Protein AF-A0A354GP84-F1 (afdb_monomer_lite)

Structure (mmCIF, N/CA/C/O backbone):
data_AF-A0A354GP84-F1
#
_entry.id   AF-A0A354GP84-F1
#
loop_
_atom_site.group_PDB
_atom_site.id
_atom_site.type_symbol
_atom_site.label_atom_id
_atom_site.label_alt_id
_atom_site.label_comp_id
_atom_site.label_asym_id
_atom_site.label_entity_id
_atom_site.label_seq_id
_atom_site.pdbx_PDB_ins_code
_atom_site.Cartn_x
_atom_site.Cartn_y
_atom_site.Cartn_z
_atom_site.occupancy
_atom_site.B_iso_or_equiv
_atom_site.auth_seq_id
_atom_site.auth_comp_id
_atom_site.auth_asym_id
_atom_site.auth_atom_id
_atom_site.pdbx_PDB_model_num
ATOM 1 N N . LEU A 1 1 ? 9.253 -0.424 -3.047 1.00 87.88 1 LEU A N 1
ATOM 2 C CA . LEU A 1 1 ? 7.885 -0.406 -3.613 1.00 87.88 1 LEU A CA 1
ATOM 3 C C . LEU A 1 1 ? 7.243 0.906 -3.210 1.00 87.88 1 LEU A C 1
ATOM 5 O O . LEU A 1 1 ? 7.406 1.307 -2.067 1.00 87.88 1 LEU A O 1
ATOM 9 N N . VAL A 1 2 ? 6.561 1.561 -4.135 1.00 90.44 2 VAL A N 1
ATOM 10 C CA . VAL A 1 2 ? 5.708 2.721 -3.896 1.00 90.44 2 VAL A CA 1
ATOM 11 C C . VAL A 1 2 ? 4.268 2.223 -3.836 1.00 90.44 2 VAL A C 1
ATOM 13 O O . VAL A 1 2 ? 3.815 1.544 -4.756 1.00 90.44 2 VAL A O 1
ATOM 16 N N . LEU A 1 3 ? 3.574 2.544 -2.748 1.00 91.38 3 LEU A N 1
ATOM 17 C CA . LEU A 1 3 ? 2.143 2.309 -2.573 1.00 91.38 3 LEU A CA 1
ATOM 18 C C . LEU A 1 3 ? 1.405 3.621 -2.859 1.00 91.38 3 LEU A C 1
ATOM 20 O O . LEU A 1 3 ? 1.740 4.645 -2.263 1.00 91.38 3 LEU A O 1
ATOM 24 N N . ALA A 1 4 ? 0.417 3.594 -3.753 1.00 90.44 4 ALA A N 1
ATOM 25 C CA . ALA A 1 4 ? -0.374 4.767 -4.103 1.00 90.44 4 ALA A CA 1
ATOM 26 C C . ALA A 1 4 ? -1.851 4.524 -3.776 1.00 90.44 4 ALA A C 1
ATOM 28 O O . ALA A 1 4 ? -2.536 3.749 -4.438 1.00 90.44 4 ALA A O 1
ATOM 29 N N . VAL A 1 5 ? -2.342 5.219 -2.751 1.00 92.81 5 VAL A N 1
ATOM 30 C CA . VAL A 1 5 ? -3.748 5.183 -2.335 1.00 92.81 5 VAL A CA 1
ATOM 31 C C . VAL A 1 5 ? -4.353 6.564 -2.567 1.00 92.81 5 VAL A C 1
ATOM 33 O O . VAL A 1 5 ? -4.077 7.500 -1.822 1.00 92.81 5 VAL A O 1
ATOM 36 N N . GLY A 1 6 ? -5.145 6.696 -3.629 1.00 87.75 6 GLY A N 1
ATOM 37 C CA . GLY A 1 6 ? -5.740 7.958 -4.076 1.00 87.75 6 GLY A CA 1
ATOM 38 C C . GLY A 1 6 ? -7.188 8.186 -3.638 1.00 87.75 6 GLY A C 1
ATOM 39 O O . GLY A 1 6 ? -7.705 9.282 -3.826 1.00 87.75 6 GLY A O 1
ATOM 40 N N . ASN A 1 7 ? -7.863 7.178 -3.078 1.00 93.38 7 ASN A N 1
ATOM 41 C CA . ASN A 1 7 ? -9.228 7.305 -2.559 1.00 93.38 7 ASN A CA 1
ATOM 42 C C . ASN A 1 7 ? -9.527 6.287 -1.446 1.00 93.38 7 ASN A C 1
ATOM 44 O O . ASN A 1 7 ? -8.754 5.359 -1.207 1.00 93.38 7 ASN A O 1
ATOM 48 N N . ASP A 1 8 ? -10.675 6.453 -0.789 1.00 95.31 8 ASP A N 1
ATOM 49 C CA . ASP A 1 8 ? -11.081 5.643 0.368 1.00 95.31 8 ASP A CA 1
ATOM 50 C C . ASP A 1 8 ? -11.420 4.192 -0.005 1.00 95.31 8 ASP A C 1
ATOM 52 O O . ASP A 1 8 ? -11.211 3.274 0.786 1.00 95.31 8 ASP A O 1
ATOM 56 N N . GLY A 1 9 ? -11.859 3.949 -1.245 1.00 96.06 9 GLY A N 1
ATOM 57 C CA . GLY A 1 9 ? -12.059 2.595 -1.762 1.00 96.06 9 GLY A CA 1
ATOM 58 C C . GLY A 1 9 ? -10.740 1.829 -1.894 1.00 96.06 9 GLY A C 1
ATOM 59 O O . GLY A 1 9 ? -10.648 0.678 -1.470 1.00 96.06 9 GLY A O 1
ATOM 60 N N . GLN A 1 10 ? -9.703 2.474 -2.432 1.00 96.62 10 GLN A N 1
ATOM 61 C CA . GLN A 1 10 ? -8.346 1.920 -2.494 1.00 96.62 10 GLN A CA 1
ATOM 62 C C . GLN A 1 10 ? -7.757 1.734 -1.094 1.00 96.62 10 GLN A C 1
ATOM 64 O O . GLN A 1 10 ? -7.108 0.721 -0.847 1.00 96.62 10 GLN A O 1
ATOM 69 N N . TRP A 1 11 ? -8.023 2.668 -0.173 1.00 97.25 11 TRP A N 1
ATOM 70 C CA . TRP A 1 11 ? -7.599 2.552 1.222 1.00 97.25 11 TRP A CA 1
ATOM 71 C C . TRP A 1 11 ? -8.195 1.310 1.881 1.00 97.25 11 TRP A C 1
ATOM 73 O O . TRP A 1 11 ? -7.455 0.466 2.371 1.00 97.25 11 TRP A O 1
ATOM 83 N N . ARG A 1 12 ? -9.516 1.131 1.793 1.00 97.62 12 ARG A N 1
ATOM 84 C CA . ARG A 1 12 ? -10.208 -0.035 2.352 1.00 97.62 12 ARG A CA 1
ATOM 85 C C . ARG A 1 12 ? -9.678 -1.354 1.788 1.00 97.62 12 ARG A C 1
ATOM 87 O O . ARG A 1 12 ? -9.456 -2.296 2.545 1.00 97.62 12 ARG A O 1
ATOM 94 N N . ARG A 1 13 ? -9.433 -1.426 0.474 1.00 97.62 13 ARG A N 1
ATOM 95 C CA . ARG A 1 13 ? -8.832 -2.620 -0.149 1.00 97.62 13 ARG A CA 1
ATOM 96 C C . ARG A 1 13 ? -7.418 -2.880 0.360 1.00 97.62 13 ARG A C 1
ATOM 98 O O . ARG A 1 13 ? -7.090 -4.023 0.668 1.00 97.62 13 ARG A O 1
ATOM 105 N N . PHE A 1 14 ? -6.611 -1.830 0.508 1.00 97.38 14 PHE A N 1
ATOM 106 C CA . PHE A 1 14 ? -5.284 -1.940 1.103 1.00 97.38 14 PHE A CA 1
ATOM 107 C C . PHE A 1 14 ? -5.345 -2.438 2.552 1.00 97.38 14 PHE A C 1
ATOM 109 O O . PHE A 1 14 ? -4.616 -3.363 2.881 1.00 97.38 14 PHE A O 1
ATOM 116 N N . CYS A 1 15 ? -6.232 -1.900 3.392 1.00 97.50 15 CYS A N 1
ATOM 117 C CA . CYS A 1 15 ? -6.418 -2.333 4.780 1.00 97.50 15 CYS A CA 1
ATOM 118 C C . CYS A 1 15 ? -6.694 -3.839 4.885 1.00 97.50 15 CYS A C 1
ATOM 120 O O . CYS A 1 15 ? -6.046 -4.540 5.659 1.00 97.50 15 CYS A O 1
ATOM 122 N N . VAL A 1 16 ? -7.596 -4.361 4.047 1.00 97.50 16 VAL A N 1
ATOM 123 C CA . VAL A 1 16 ? -7.877 -5.804 3.981 1.00 97.50 16 VAL A CA 1
ATOM 124 C C . VAL A 1 16 ? -6.643 -6.588 3.521 1.00 97.50 16 VAL A C 1
ATOM 126 O O . VAL A 1 16 ? -6.273 -7.574 4.154 1.00 97.50 16 VAL A O 1
ATOM 129 N N . ALA A 1 17 ? -5.968 -6.136 2.461 1.00 96.44 17 ALA A N 1
ATOM 130 C CA . ALA A 1 17 ? -4.762 -6.781 1.930 1.00 96.44 17 ALA A CA 1
ATOM 131 C C . ALA A 1 17 ? -3.579 -6.765 2.921 1.00 96.44 17 ALA A C 1
ATOM 133 O O . ALA A 1 17 ? -2.753 -7.677 2.938 1.00 96.44 17 ALA A O 1
ATOM 134 N N . ALA A 1 18 ? -3.522 -5.737 3.765 1.00 96.19 18 ALA A N 1
ATOM 135 C CA . ALA A 1 18 ? -2.566 -5.555 4.846 1.00 96.19 18 ALA A CA 1
ATOM 136 C C . ALA A 1 18 ? -2.913 -6.375 6.102 1.00 96.19 18 ALA A C 1
ATOM 138 O O . ALA A 1 18 ? -2.143 -6.342 7.056 1.00 96.19 18 ALA A O 1
ATOM 139 N N . ALA A 1 19 ? -4.033 -7.112 6.104 1.00 96.56 19 ALA A N 1
ATOM 140 C CA . ALA A 1 19 ? -4.584 -7.817 7.264 1.00 96.56 19 ALA A CA 1
ATOM 141 C C . ALA A 1 19 ? -4.918 -6.899 8.459 1.00 96.56 19 ALA A C 1
ATOM 143 O O . ALA A 1 19 ? -4.935 -7.350 9.601 1.00 96.56 19 ALA A O 1
ATOM 144 N N . HIS A 1 20 ? -5.232 -5.635 8.170 1.00 97.06 20 HIS A N 1
ATOM 145 C CA . HIS A 1 20 ? -5.672 -4.619 9.125 1.00 97.06 20 HIS A CA 1
ATOM 146 C C . HIS A 1 20 ? -6.969 -3.941 8.647 1.00 97.06 20 HIS A C 1
ATOM 148 O O . HIS A 1 20 ? -6.977 -2.736 8.369 1.00 97.06 20 HIS A O 1
ATOM 154 N N . PRO A 1 21 ? -8.074 -4.695 8.463 1.00 97.25 21 PRO A N 1
ATOM 155 C CA . PRO A 1 21 ? -9.336 -4.135 7.980 1.00 97.25 21 PRO A CA 1
ATOM 156 C C . PRO A 1 21 ? -9.887 -3.027 8.891 1.00 97.25 21 PRO A C 1
ATOM 158 O O . PRO A 1 21 ? -10.549 -2.117 8.398 1.00 97.25 21 PRO A O 1
ATOM 161 N N . GLU A 1 22 ? -9.567 -3.055 10.186 1.00 97.31 22 GLU A N 1
ATOM 162 C CA . GLU A 1 22 ? -10.002 -2.072 11.179 1.00 97.31 22 GLU A CA 1
ATOM 163 C C . GLU A 1 22 ? -9.530 -0.644 10.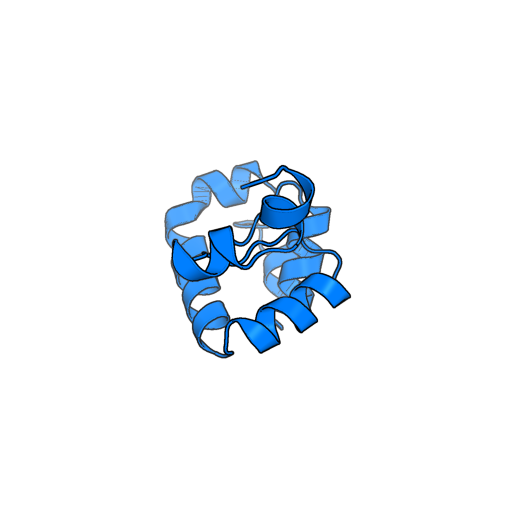871 1.00 97.31 22 GLU A C 1
ATOM 165 O O . GLU A 1 22 ? -10.197 0.320 11.237 1.00 97.31 22 GLU A O 1
ATOM 170 N N . TRP A 1 23 ? -8.425 -0.476 10.138 1.00 97.19 23 TRP A N 1
ATOM 171 C CA . TRP A 1 23 ? -7.937 0.849 9.741 1.00 97.19 23 TRP A CA 1
ATOM 172 C C . TRP A 1 23 ? -8.854 1.563 8.743 1.00 97.19 23 TRP A C 1
ATOM 174 O O . TRP A 1 23 ? -8.756 2.778 8.583 1.00 97.19 23 TRP A O 1
ATOM 184 N N . ALA A 1 24 ? -9.717 0.828 8.038 1.00 96.31 24 ALA A N 1
ATOM 185 C CA . ALA A 1 24 ? -10.656 1.423 7.093 1.00 96.31 24 ALA A CA 1
ATOM 186 C C . ALA A 1 24 ? -11.821 2.137 7.794 1.00 96.31 24 ALA A C 1
ATOM 188 O O . ALA A 1 24 ? -12.428 3.019 7.188 1.00 96.31 24 ALA A O 1
ATOM 189 N N . ASP A 1 25 ? -12.119 1.754 9.038 1.00 95.44 25 ASP A N 1
ATOM 190 C CA . ASP A 1 25 ? -13.219 2.299 9.838 1.00 95.44 25 ASP A CA 1
ATOM 191 C C . ASP A 1 25 ? -12.713 3.117 11.048 1.00 95.44 25 ASP A C 1
ATOM 193 O O . ASP A 1 25 ? -13.502 3.772 11.726 1.00 95.44 25 ASP A O 1
ATOM 197 N N . ASP A 1 26 ? -11.400 3.133 11.310 1.00 96.94 26 ASP A N 1
ATOM 198 C CA . ASP A 1 26 ? -10.772 4.018 12.298 1.00 96.94 26 ASP A CA 1
ATOM 199 C C . ASP A 1 26 ? -10.970 5.487 11.892 1.00 96.94 26 ASP A C 1
ATOM 201 O O . ASP A 1 26 ? -10.529 5.907 10.821 1.00 96.94 26 ASP A O 1
ATOM 205 N N . GLU A 1 27 ? -11.582 6.296 12.760 1.00 96.19 27 GLU A N 1
ATOM 206 C CA . GLU A 1 27 ? -1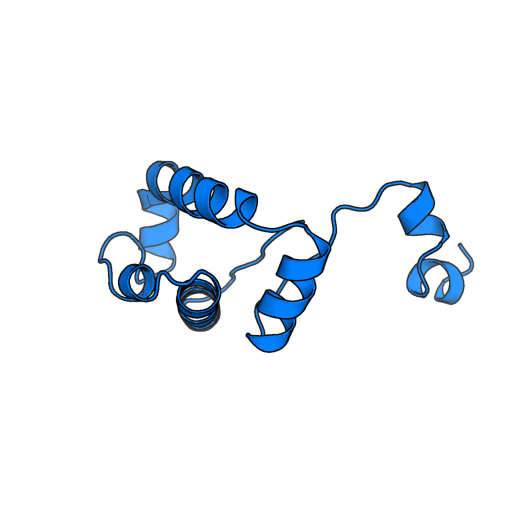1.867 7.719 12.513 1.00 96.19 27 GLU A CA 1
ATOM 207 C C . GLU A 1 27 ? -10.623 8.532 12.119 1.00 96.19 27 GLU A C 1
ATOM 209 O O . GLU A 1 27 ? -10.718 9.553 11.432 1.00 96.19 27 GLU A O 1
ATOM 214 N N . ARG A 1 28 ? -9.429 8.079 12.514 1.00 96.19 28 ARG A N 1
ATOM 215 C CA . ARG A 1 28 ? -8.163 8.723 12.150 1.00 96.19 28 ARG A CA 1
ATOM 216 C C . ARG A 1 28 ? -7.794 8.501 10.685 1.00 96.19 28 ARG A C 1
ATOM 218 O O . ARG A 1 28 ? -7.039 9.310 10.139 1.00 96.19 28 ARG A O 1
ATOM 225 N N . PHE A 1 29 ? -8.292 7.436 10.053 1.00 97.25 29 PHE A N 1
ATOM 226 C CA . PHE A 1 29 ? -7.856 6.970 8.731 1.00 97.25 29 PHE A CA 1
ATOM 227 C C . PHE A 1 29 ? -8.998 6.677 7.739 1.00 97.25 29 PHE A C 1
ATOM 229 O O . PHE A 1 29 ? -8.723 6.402 6.566 1.00 97.25 29 PHE A O 1
ATOM 236 N N . ALA A 1 30 ? -10.256 6.754 8.175 1.00 94.25 30 ALA A N 1
ATOM 237 C CA . ALA A 1 30 ? -11.427 6.370 7.389 1.00 94.25 30 ALA A CA 1
ATOM 238 C C . ALA A 1 30 ? -11.552 7.143 6.065 1.00 94.25 30 ALA A C 1
ATOM 240 O O . ALA A 1 30 ? -11.856 6.550 5.029 1.00 94.25 30 ALA A O 1
ATOM 241 N N . ASP A 1 31 ? -11.244 8.445 6.072 1.00 96.38 31 ASP A N 1
ATOM 242 C CA . ASP A 1 31 ? -11.285 9.306 4.889 1.00 96.38 31 ASP A CA 1
ATOM 243 C C . ASP A 1 31 ? -9.923 9.934 4.548 1.00 96.38 31 ASP A C 1
ATOM 245 O O . ASP A 1 31 ? -8.980 9.964 5.348 1.00 96.38 31 ASP A O 1
ATOM 249 N N . ASN A 1 32 ? -9.792 10.418 3.311 1.00 95.38 32 ASN A N 1
ATOM 250 C CA . ASN A 1 32 ? -8.536 10.992 2.836 1.00 95.38 32 ASN A CA 1
ATOM 251 C C . ASN A 1 32 ? -8.061 12.209 3.658 1.00 95.38 32 ASN A C 1
ATOM 253 O O . ASN A 1 32 ? -6.888 12.229 4.041 1.00 95.38 32 ASN A O 1
ATOM 257 N N . PRO A 1 33 ? -8.911 13.207 3.978 1.00 96.38 33 PRO A N 1
ATOM 258 C CA . PRO A 1 33 ? -8.519 14.293 4.874 1.00 96.38 33 PRO A CA 1
ATOM 259 C C . PRO A 1 33 ? -8.003 13.818 6.240 1.0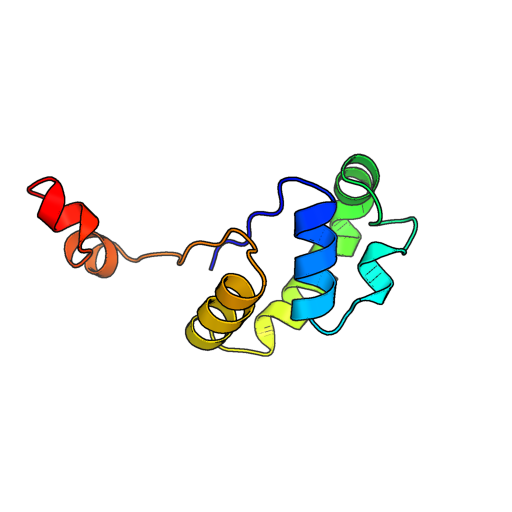0 96.38 33 PRO A C 1
ATOM 261 O O . PRO A 1 33 ? -7.012 14.358 6.734 1.00 96.38 33 PRO A O 1
ATOM 264 N N . ALA A 1 34 ? -8.634 12.813 6.848 1.00 96.31 34 ALA A N 1
ATOM 265 C CA . ALA A 1 34 ? -8.222 12.230 8.117 1.00 96.31 34 ALA A CA 1
ATOM 266 C C . ALA A 1 34 ? -6.855 11.556 7.991 1.00 96.31 34 ALA A C 1
ATOM 268 O O . ALA A 1 34 ? -5.972 11.842 8.800 1.00 96.31 34 ALA A O 1
ATOM 269 N N . ARG A 1 35 ? -6.618 10.774 6.928 1.00 96.75 35 ARG A N 1
ATOM 270 C CA . ARG A 1 35 ? -5.297 10.175 6.657 1.00 96.75 35 ARG A CA 1
ATOM 271 C C . ARG A 1 35 ? -4.201 11.216 6.468 1.00 96.75 35 ARG A C 1
ATOM 273 O O . ARG A 1 35 ? -3.082 11.001 6.923 1.00 96.75 35 ARG A O 1
ATOM 280 N N . VAL A 1 36 ? -4.501 12.342 5.821 1.00 96.00 36 VAL A N 1
ATOM 281 C CA . VAL A 1 36 ? -3.537 13.443 5.663 1.00 96.00 36 VAL A CA 1
ATOM 282 C C . VAL A 1 36 ? -3.242 14.108 7.009 1.00 96.00 36 VAL A C 1
ATOM 284 O O . VAL A 1 36 ? -2.072 14.301 7.335 1.00 96.00 36 VAL A O 1
ATOM 287 N N . ARG A 1 37 ? -4.270 14.410 7.815 1.00 97.75 37 ARG A N 1
ATOM 288 C CA . ARG A 1 37 ? -4.092 14.990 9.162 1.00 97.75 37 ARG A CA 1
ATOM 289 C C . ARG A 1 37 ? -3.312 14.066 10.095 1.00 97.75 37 ARG A C 1
ATOM 291 O O . ARG A 1 37 ? -2.466 14.531 10.845 1.00 97.75 37 ARG A O 1
ATOM 298 N N . ASN A 1 38 ? -3.576 12.765 10.025 1.00 96.94 38 ASN A N 1
ATOM 299 C CA . ASN A 1 38 ? -2.958 11.744 10.869 1.00 96.94 38 ASN A CA 1
ATOM 300 C C . ASN A 1 38 ? -1.781 11.039 10.175 1.00 96.94 38 ASN A C 1
ATOM 302 O O . ASN A 1 38 ? -1.421 9.921 10.538 1.00 96.94 38 ASN A O 1
ATOM 306 N N . ARG A 1 39 ? -1.160 11.662 9.165 1.00 95.50 39 ARG A N 1
ATOM 307 C CA . ARG A 1 39 ? -0.122 11.012 8.351 1.00 95.50 39 ARG A CA 1
ATOM 308 C C . ARG A 1 39 ? 1.074 10.549 9.181 1.00 95.50 39 ARG A C 1
ATOM 310 O O . ARG A 1 39 ? 1.622 9.483 8.914 1.00 95.50 39 ARG A O 1
ATOM 317 N N . GLU A 1 40 ? 1.466 11.333 10.180 1.00 96.94 40 GLU A N 1
ATOM 318 C CA . GLU A 1 40 ? 2.601 11.020 11.057 1.00 96.94 40 GLU A CA 1
ATOM 319 C C . GLU A 1 40 ? 2.370 9.768 11.909 1.00 96.94 40 GLU A C 1
ATOM 321 O O . GLU A 1 40 ? 3.324 9.052 12.195 1.00 96.94 40 GLU A O 1
ATOM 326 N N . SER A 1 41 ? 1.119 9.460 12.266 1.00 96.56 41 SER A N 1
ATOM 327 C CA . SER A 1 41 ? 0.774 8.218 12.965 1.00 96.56 41 SER A CA 1
ATOM 328 C C . SER A 1 41 ? 0.475 7.070 12.000 1.00 96.56 41 SER A C 1
ATOM 330 O O . SER A 1 41 ? 0.785 5.920 12.304 1.00 96.56 41 SER A O 1
ATOM 332 N N . LEU A 1 42 ? -0.066 7.370 10.817 1.00 96.31 42 LEU A N 1
ATOM 333 C CA . LEU A 1 42 ? -0.410 6.376 9.802 1.00 96.31 42 LEU A CA 1
ATOM 334 C C . LEU A 1 42 ? 0.818 5.732 9.151 1.00 96.31 42 LEU A C 1
ATOM 336 O O . LEU A 1 42 ? 0.874 4.512 8.996 1.00 96.31 42 LEU A O 1
ATOM 340 N N . VAL A 1 43 ? 1.796 6.545 8.743 1.00 95.75 43 VAL A N 1
ATOM 341 C CA . VAL A 1 43 ? 2.958 6.068 7.978 1.00 95.75 43 VAL A CA 1
ATOM 342 C C . VAL A 1 43 ? 3.748 4.994 8.742 1.00 95.75 43 VAL A C 1
ATOM 344 O O . VAL A 1 43 ? 3.985 3.944 8.147 1.00 95.75 43 VAL A O 1
ATOM 347 N N . PRO A 1 44 ? 4.086 5.151 10.038 1.00 97.19 44 PRO A N 1
ATOM 348 C CA . PRO A 1 44 ? 4.784 4.108 10.797 1.00 97.19 44 PRO A CA 1
ATOM 349 C C . PRO A 1 44 ? 4.027 2.772 10.889 1.00 97.19 44 PRO A C 1
ATOM 351 O O . PRO A 1 44 ? 4.650 1.707 10.844 1.00 97.19 44 PRO A O 1
ATOM 354 N N . LEU A 1 45 ? 2.692 2.810 10.990 1.00 96.75 45 LEU A N 1
ATOM 355 C CA . LEU A 1 45 ? 1.854 1.604 11.017 1.00 96.75 45 LEU A CA 1
ATOM 356 C C . LEU A 1 45 ? 1.935 0.863 9.681 1.00 96.75 45 LEU A C 1
ATOM 358 O O . LEU A 1 45 ? 2.243 -0.330 9.639 1.00 96.75 45 LEU A O 1
ATOM 362 N N . VAL A 1 46 ? 1.732 1.596 8.583 1.00 96.00 46 VAL A N 1
ATOM 363 C CA . VAL A 1 46 ? 1.833 1.052 7.226 1.00 96.00 46 VAL A CA 1
ATOM 364 C C . VAL A 1 46 ? 3.241 0.523 6.961 1.00 96.00 46 VAL A C 1
ATOM 366 O O . VAL A 1 46 ? 3.384 -0.583 6.453 1.00 96.00 46 VAL A O 1
ATOM 369 N N . GLU A 1 47 ? 4.291 1.254 7.339 1.00 95.62 47 GLU A N 1
ATOM 370 C CA . GLU A 1 47 ? 5.677 0.808 7.171 1.00 95.62 47 GLU A CA 1
ATOM 371 C C . GLU A 1 47 ? 5.975 -0.488 7.922 1.00 95.62 47 GLU A C 1
ATOM 373 O O . GLU A 1 47 ? 6.637 -1.372 7.373 1.00 95.62 47 GLU A O 1
ATOM 378 N N . THR A 1 48 ? 5.478 -0.620 9.153 1.00 96.56 48 THR A N 1
ATOM 379 C CA . THR A 1 48 ? 5.643 -1.840 9.953 1.00 96.56 48 THR A CA 1
ATOM 380 C C . THR A 1 48 ? 5.063 -3.041 9.219 1.00 96.56 48 THR A C 1
ATOM 382 O O . THR A 1 48 ? 5.752 -4.048 9.051 1.00 96.56 48 THR A O 1
ATOM 385 N N . VAL A 1 49 ? 3.843 -2.911 8.693 1.00 96.38 49 VAL A N 1
ATOM 386 C CA . VAL A 1 49 ? 3.205 -3.975 7.912 1.00 96.38 49 VAL A CA 1
ATOM 387 C C . VAL A 1 49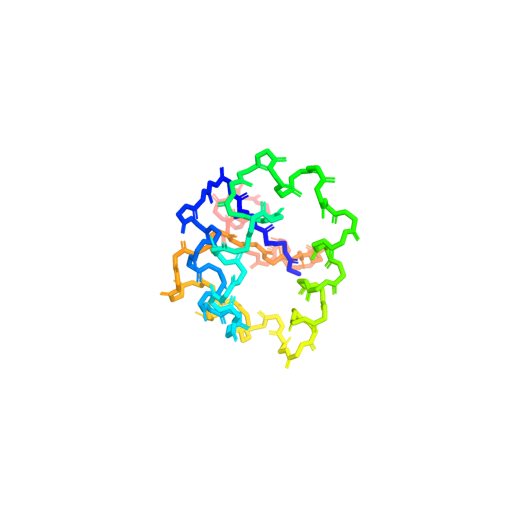 ? 3.961 -4.232 6.615 1.00 96.38 49 VAL A C 1
ATOM 389 O O . VAL A 1 49 ? 4.296 -5.377 6.319 1.00 96.38 49 VAL A O 1
ATOM 392 N N . MET A 1 50 ? 4.315 -3.189 5.867 1.00 94.62 50 MET A N 1
ATOM 393 C CA . MET A 1 50 ? 5.013 -3.317 4.585 1.00 94.62 50 MET A CA 1
ATOM 394 C C . MET A 1 50 ? 6.389 -3.991 4.712 1.00 94.62 50 MET A C 1
ATOM 396 O O . MET A 1 50 ? 6.872 -4.574 3.743 1.00 94.62 50 MET A O 1
ATOM 400 N N . ARG A 1 51 ? 7.011 -3.993 5.899 1.00 95.56 51 ARG A N 1
ATOM 401 C CA . ARG A 1 51 ? 8.264 -4.722 6.174 1.00 95.56 51 ARG A CA 1
ATOM 402 C C . ARG A 1 51 ? 8.080 -6.227 6.406 1.00 95.56 51 ARG A C 1
ATOM 404 O O . ARG A 1 51 ? 9.069 -6.952 6.383 1.00 95.56 51 ARG A O 1
ATOM 411 N N . THR A 1 52 ? 6.851 -6.712 6.597 1.00 95.69 52 THR A N 1
ATOM 412 C CA . THR A 1 52 ? 6.573 -8.133 6.899 1.00 95.69 52 THR A CA 1
ATOM 413 C C . THR A 1 52 ? 6.678 -9.070 5.693 1.00 95.69 52 THR A C 1
ATOM 415 O O . THR A 1 52 ? 6.725 -10.285 5.874 1.00 95.69 52 THR A O 1
ATOM 418 N N . LYS A 1 53 ? 6.712 -8.537 4.464 1.00 93.88 53 LYS A N 1
ATOM 419 C CA . LYS A 1 53 ? 6.812 -9.320 3.222 1.00 93.88 53 LYS A CA 1
ATOM 420 C C . LYS A 1 53 ? 7.816 -8.693 2.268 1.00 93.88 53 LYS A C 1
ATOM 422 O O . LYS A 1 53 ? 8.068 -7.486 2.311 1.00 93.88 53 LYS A O 1
ATOM 427 N N . ARG A 1 54 ? 8.375 -9.497 1.363 1.00 94.38 54 ARG A N 1
ATOM 428 C CA . ARG A 1 54 ? 9.258 -8.980 0.309 1.00 94.38 54 ARG A CA 1
ATOM 429 C C . ARG A 1 54 ? 8.452 -8.198 -0.726 1.00 94.38 54 ARG A C 1
ATOM 431 O O . ARG A 1 54 ? 7.260 -8.421 -0.917 1.00 94.38 54 ARG A O 1
ATOM 438 N N . THR A 1 55 ? 9.133 -7.335 -1.480 1.00 91.56 55 THR A N 1
ATOM 439 C CA . THR A 1 55 ? 8.520 -6.553 -2.569 1.00 91.56 55 THR A CA 1
ATOM 440 C C . THR A 1 55 ? 7.741 -7.417 -3.566 1.00 91.56 55 THR A C 1
A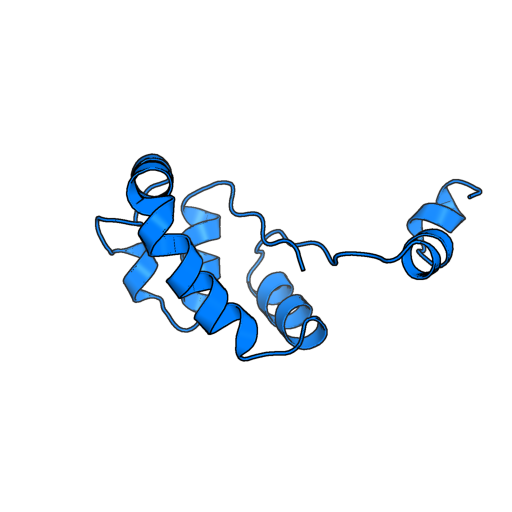TOM 442 O O . THR A 1 55 ? 6.676 -7.001 -4.005 1.00 91.56 55 THR A O 1
ATOM 445 N N . ALA A 1 56 ? 8.249 -8.601 -3.931 1.00 91.81 56 ALA A N 1
ATOM 446 C CA . ALA A 1 56 ? 7.572 -9.501 -4.870 1.00 91.81 56 ALA A CA 1
ATOM 447 C C . ALA A 1 56 ? 6.216 -9.987 -4.331 1.00 91.81 56 ALA A C 1
ATOM 449 O O . ALA A 1 56 ? 5.218 -9.913 -5.038 1.00 91.81 56 ALA A O 1
ATOM 450 N N . GLU A 1 57 ? 6.170 -10.371 -3.056 1.00 95.06 57 GLU A N 1
ATOM 451 C CA . GLU A 1 57 ? 4.945 -10.812 -2.381 1.00 95.06 57 GLU A CA 1
ATOM 452 C C . GLU A 1 57 ? 3.938 -9.661 -2.272 1.00 95.06 57 GLU A C 1
ATOM 454 O O . GLU A 1 57 ? 2.758 -9.833 -2.561 1.00 95.06 57 GLU A O 1
ATOM 459 N N . TRP A 1 58 ? 4.402 -8.452 -1.936 1.00 95.50 58 TRP A N 1
ATOM 460 C CA . TRP A 1 58 ? 3.528 -7.277 -1.924 1.00 95.50 58 TRP A CA 1
ATOM 461 C C . TRP A 1 58 ? 2.965 -6.933 -3.299 1.00 95.50 58 TRP A C 1
ATOM 463 O O . TRP A 1 58 ? 1.818 -6.511 -3.376 1.00 95.50 58 TRP A O 1
ATOM 473 N N . LYS A 1 59 ? 3.724 -7.119 -4.384 1.00 93.88 59 LYS A N 1
ATOM 474 C CA . LYS A 1 59 ? 3.195 -6.905 -5.739 1.00 93.88 59 LYS A CA 1
ATOM 475 C C . LYS A 1 59 ? 2.022 -7.840 -6.030 1.00 93.88 59 LYS A C 1
ATOM 477 O O . LYS A 1 59 ? 1.012 -7.383 -6.547 1.00 93.88 59 LYS A O 1
ATOM 482 N N . GLU A 1 60 ? 2.140 -9.117 -5.679 1.00 95.38 60 GLU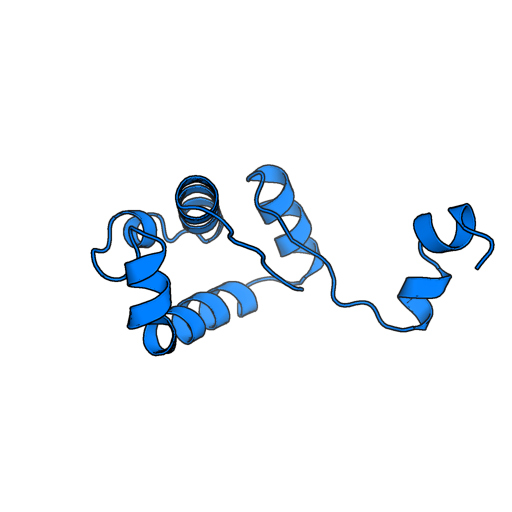 A N 1
ATOM 483 C CA . GLU A 1 60 ? 1.066 -10.100 -5.875 1.00 95.38 60 GLU A CA 1
ATOM 484 C C . GLU A 1 60 ? -0.165 -9.761 -5.026 1.00 95.38 60 GLU A C 1
ATOM 486 O O . GLU A 1 60 ? -1.277 -9.690 -5.549 1.00 95.38 60 GLU A O 1
ATOM 491 N N . VAL A 1 61 ? 0.042 -9.461 -3.740 1.00 95.88 61 VAL A N 1
ATOM 492 C CA . VAL A 1 61 ? -1.031 -9.094 -2.801 1.00 95.88 61 VAL A CA 1
ATOM 493 C C . VAL A 1 61 ? -1.764 -7.825 -3.251 1.00 95.88 61 VAL A C 1
ATOM 495 O O . VAL A 1 61 ? -2.993 -7.803 -3.301 1.00 95.88 61 VAL A O 1
ATOM 498 N N . LEU A 1 62 ? -1.029 -6.769 -3.608 1.00 95.50 62 LEU A N 1
ATOM 499 C CA . LEU A 1 62 ? -1.615 -5.484 -3.998 1.00 95.50 62 LEU A CA 1
ATOM 500 C C . LEU A 1 62 ? -2.252 -5.533 -5.390 1.00 95.50 62 LEU A C 1
ATOM 502 O O . LEU A 1 62 ? -3.277 -4.887 -5.601 1.00 95.50 62 LEU A O 1
ATOM 506 N N . ALA A 1 63 ? -1.694 -6.313 -6.324 1.00 94.44 63 ALA A N 1
ATOM 507 C CA . ALA A 1 63 ? -2.325 -6.564 -7.620 1.00 94.44 63 ALA A CA 1
ATOM 508 C C . ALA A 1 63 ? -3.651 -7.316 -7.452 1.00 94.44 63 ALA A C 1
ATOM 510 O O . ALA A 1 63 ? -4.657 -6.910 -8.028 1.00 94.44 63 ALA A O 1
ATOM 511 N N . GLY A 1 64 ? -3.676 -8.362 -6.616 1.00 94.81 64 GLY A N 1
ATOM 512 C CA . GLY A 1 64 ? -4.896 -9.115 -6.314 1.00 94.81 64 GLY A CA 1
ATOM 513 C C . GLY A 1 64 ? -5.978 -8.279 -5.622 1.00 94.81 64 GLY A C 1
ATOM 514 O O . GLY A 1 64 ? -7.164 -8.545 -5.796 1.00 94.81 64 GLY A O 1
ATOM 515 N N . ALA A 1 65 ? -5.582 -7.244 -4.878 1.00 94.81 65 ALA A N 1
ATOM 516 C CA . ALA A 1 65 ? -6.490 -6.323 -4.196 1.00 94.81 65 ALA A CA 1
ATOM 517 C C . ALA A 1 65 ? -6.876 -5.079 -5.024 1.00 94.81 65 ALA A C 1
ATOM 519 O O . ALA A 1 65 ? -7.555 -4.196 -4.498 1.00 94.81 65 ALA A O 1
ATOM 520 N N . ASP A 1 66 ? -6.443 -4.968 -6.286 1.00 93.75 66 ASP A N 1
ATOM 521 C CA . ASP A 1 66 ? -6.648 -3.775 -7.124 1.00 93.75 66 ASP A CA 1
ATOM 522 C C . ASP A 1 66 ? -6.226 -2.472 -6.406 1.00 93.75 66 ASP A C 1
ATOM 524 O O . ASP A 1 66 ? -6.967 -1.482 -6.315 1.00 93.75 66 ASP A O 1
ATOM 528 N N . VAL A 1 67 ? -5.032 -2.501 -5.804 1.00 94.81 67 VAL A N 1
ATOM 529 C CA . VAL A 1 67 ? -4.409 -1.350 -5.142 1.00 94.81 67 VAL A CA 1
ATOM 530 C C . VAL A 1 67 ? -3.231 -0.866 -5.995 1.00 94.81 67 VAL A C 1
ATOM 532 O O . VAL A 1 67 ? -2.281 -1.630 -6.212 1.00 94.81 67 VAL A O 1
ATOM 535 N N . PRO A 1 68 ? -3.247 0.394 -6.476 1.00 94.06 68 PRO A N 1
ATOM 536 C CA . PRO A 1 68 ? -2.164 0.929 -7.292 1.00 94.06 68 PRO A CA 1
ATOM 537 C C . PRO A 1 68 ? -0.815 0.902 -6.570 1.00 94.06 68 PRO A C 1
ATOM 539 O O . PRO A 1 68 ? -0.661 1.378 -5.442 1.00 94.06 68 PRO A O 1
ATOM 542 N N . HIS A 1 69 ? 0.192 0.351 -7.240 1.00 94.00 69 HIS A N 1
ATOM 543 C CA . HIS A 1 69 ? 1.530 0.208 -6.689 1.00 94.00 69 HIS A CA 1
ATOM 544 C C . HIS A 1 69 ? 2.577 0.159 -7.802 1.00 94.00 69 HIS A C 1
ATOM 546 O O . HIS A 1 69 ? 2.285 -0.222 -8.935 1.00 94.00 69 HIS A O 1
ATOM 552 N N . ALA A 1 70 ? 3.813 0.527 -7.476 1.00 88.81 70 ALA A N 1
ATOM 553 C CA . ALA A 1 70 ? 4.927 0.475 -8.414 1.00 88.81 70 ALA A CA 1
ATOM 554 C C . ALA A 1 70 ? 6.214 -0.003 -7.728 1.00 88.81 70 ALA A C 1
ATOM 556 O O . ALA A 1 70 ? 6.520 0.411 -6.608 1.00 88.81 70 ALA A O 1
ATOM 557 N N . PRO A 1 71 ? 7.017 -0.874 -8.355 1.00 85.69 71 PRO A N 1
ATOM 558 C CA . PRO A 1 71 ? 8.362 -1.146 -7.860 1.00 85.69 71 PRO A CA 1
ATOM 559 C C . PRO A 1 71 ? 9.211 0.137 -7.870 1.00 85.69 71 PRO A C 1
ATOM 561 O O . PRO A 1 71 ? 9.002 1.031 -8.683 1.00 85.69 71 PRO A O 1
ATOM 564 N N . VAL A 1 72 ? 10.186 0.215 -6.963 1.00 85.94 72 VAL A N 1
ATOM 565 C CA . VAL A 1 72 ? 11.251 1.223 -7.067 1.00 85.94 72 VAL A CA 1
ATOM 566 C C . VAL A 1 72 ? 12.352 0.560 -7.878 1.00 85.94 72 VAL A C 1
ATOM 568 O O . VAL A 1 72 ? 12.941 -0.410 -7.404 1.00 85.94 72 VAL A O 1
ATOM 571 N N . TRP A 1 73 ? 12.541 1.012 -9.113 1.00 83.88 73 TRP A N 1
ATOM 572 C CA . TRP A 1 73 ? 13.512 0.445 -10.043 1.00 83.88 73 TRP A CA 1
ATOM 573 C C . TRP A 1 73 ? 14.893 1.061 -9.866 1.00 83.88 73 TRP A C 1
ATOM 575 O O . TRP A 1 73 ? 15.025 2.263 -9.629 1.00 83.88 73 TRP A O 1
ATOM 585 N N . THR A 1 74 ? 15.923 0.233 -10.024 1.00 87.44 74 THR A N 1
ATOM 586 C CA . THR A 1 74 ? 17.269 0.719 -10.335 1.00 87.44 74 THR A CA 1
ATOM 587 C C . THR A 1 74 ? 17.342 1.143 -11.806 1.00 87.44 74 THR A C 1
ATOM 589 O O . THR A 1 74 ? 16.463 0.813 -12.604 1.00 87.44 74 THR A O 1
ATOM 592 N N . TYR A 1 75 ? 18.410 1.842 -12.206 1.00 88.56 75 TYR A N 1
ATOM 593 C CA . TYR A 1 75 ? 18.634 2.140 -13.626 1.00 88.56 75 TYR A CA 1
ATOM 594 C C . TYR A 1 75 ? 18.723 0.868 -14.477 1.00 88.56 75 TYR A C 1
ATOM 596 O O . TYR A 1 75 ? 18.166 0.832 -15.569 1.00 88.56 75 TYR A O 1
ATOM 604 N N . ALA A 1 76 ? 19.361 -0.190 -13.969 1.00 88.12 76 ALA A N 1
ATOM 605 C CA . ALA A 1 76 ? 19.441 -1.467 -14.674 1.00 88.12 76 ALA A CA 1
ATOM 606 C C . ALA A 1 76 ? 18.047 -2.079 -14.901 1.00 88.12 76 ALA A C 1
ATOM 608 O O . ALA A 1 76 ? 17.736 -2.490 -16.017 1.00 88.12 76 ALA A O 1
ATOM 609 N N . ASP A 1 77 ? 17.184 -2.066 -13.877 1.00 87.00 77 ASP A N 1
ATOM 610 C CA . ASP A 1 77 ? 15.805 -2.562 -13.994 1.00 87.00 77 ASP A CA 1
ATOM 611 C C . ASP A 1 77 ? 14.981 -1.740 -14.993 1.00 87.00 77 ASP A C 1
ATOM 613 O O . ASP A 1 77 ? 14.169 -2.294 -15.734 1.00 87.00 77 ASP A O 1
ATOM 617 N N . LEU A 1 78 ? 15.191 -0.418 -15.023 1.00 86.19 78 LEU A N 1
ATOM 618 C CA . LEU A 1 78 ? 14.507 0.484 -15.946 1.00 86.19 78 LEU A CA 1
ATOM 619 C C . LEU A 1 78 ? 14.824 0.132 -17.403 1.00 86.19 78 LEU A C 1
ATOM 621 O O . LEU A 1 78 ? 13.892 -0.066 -18.182 1.00 86.19 78 LEU A O 1
ATOM 625 N N . PHE A 1 79 ? 16.107 0.027 -17.763 1.00 89.25 79 PHE A N 1
ATOM 626 C CA . PHE A 1 79 ? 16.524 -0.299 -19.134 1.00 89.25 79 PHE A CA 1
ATOM 627 C C . PHE A 1 79 ? 16.162 -1.735 -19.535 1.00 89.25 79 PHE A C 1
ATOM 629 O O . PHE A 1 79 ? 15.891 -2.000 -20.700 1.00 89.25 79 PHE A O 1
ATOM 636 N N . ALA A 1 80 ? 16.073 -2.656 -18.573 1.00 88.94 80 ALA A N 1
ATOM 637 C CA . ALA A 1 80 ? 15.580 -4.012 -18.814 1.00 88.94 80 ALA A CA 1
ATOM 638 C C . ALA A 1 80 ? 14.041 -4.106 -18.905 1.00 88.94 80 ALA A C 1
ATOM 640 O O . ALA A 1 80 ? 13.502 -5.181 -19.178 1.00 88.94 80 ALA A O 1
ATOM 641 N N . SER A 1 81 ? 13.306 -3.019 -18.642 1.00 86.06 81 SER A N 1
ATOM 642 C CA . SER A 1 81 ? 11.846 -3.066 -18.596 1.00 86.06 81 SER A CA 1
ATOM 643 C C . SER A 1 81 ? 11.229 -3.212 -19.997 1.00 86.06 81 SER A C 1
ATOM 645 O O . SER A 1 81 ? 11.697 -2.585 -20.952 1.00 86.06 81 SER A O 1
ATOM 647 N N . PRO A 1 82 ? 10.104 -3.946 -20.139 1.00 88.25 82 PRO A N 1
ATOM 648 C CA . PRO A 1 82 ? 9.386 -4.040 -21.412 1.00 88.25 82 PRO A CA 1
ATOM 649 C C . PRO A 1 82 ? 8.985 -2.673 -21.974 1.00 88.25 82 PRO A C 1
ATOM 651 O O . PRO A 1 82 ? 8.937 -2.484 -23.186 1.00 88.25 82 PRO A O 1
ATOM 654 N N . GLN A 1 83 ? 8.709 -1.710 -21.090 1.00 88.00 83 GLN A N 1
ATOM 655 C CA . GLN A 1 83 ? 8.317 -0.364 -21.483 1.00 88.00 83 GLN A CA 1
ATOM 656 C C . GLN A 1 83 ? 9.490 0.450 -22.043 1.00 88.00 83 GLN A C 1
ATOM 658 O O . GLN A 1 83 ? 9.275 1.198 -22.993 1.00 88.00 83 GLN A O 1
ATOM 663 N N . ALA A 1 84 ? 10.704 0.311 -21.497 1.00 88.38 84 ALA A N 1
ATOM 664 C CA . ALA A 1 84 ? 11.899 0.941 -22.064 1.00 88.38 84 ALA A CA 1
ATOM 665 C C . ALA A 1 84 ? 12.182 0.390 -23.468 1.00 88.38 84 ALA A C 1
ATOM 667 O O . ALA A 1 84 ? 12.257 1.165 -24.423 1.00 88.38 84 ALA A O 1
ATOM 668 N N . ALA A 1 85 ? 12.150 -0.939 -23.616 1.00 88.75 85 ALA A N 1
ATOM 669 C CA . ALA A 1 85 ? 12.295 -1.601 -24.912 1.00 88.75 85 ALA A CA 1
ATOM 670 C C . ALA A 1 85 ? 11.230 -1.125 -25.923 1.00 88.75 85 ALA A C 1
ATOM 672 O O . ALA A 1 85 ? 11.548 -0.762 -27.055 1.00 88.75 85 ALA A O 1
ATOM 673 N N . ALA A 1 86 ? 9.962 -1.037 -25.501 1.00 92.00 86 ALA A N 1
ATOM 674 C CA . ALA A 1 86 ? 8.859 -0.544 -26.333 1.00 92.00 86 ALA A CA 1
ATOM 675 C C . ALA A 1 86 ? 8.972 0.947 -26.712 1.00 92.00 86 ALA A C 1
ATOM 677 O O . ALA A 1 86 ? 8.201 1.429 -27.545 1.00 92.00 86 ALA A O 1
ATOM 678 N N . ARG A 1 87 ? 9.886 1.696 -26.086 1.00 92.81 87 ARG A N 1
ATOM 679 C CA . ARG A 1 87 ? 10.165 3.111 -26.372 1.00 92.81 87 ARG A CA 1
ATOM 680 C C . ARG A 1 87 ? 11.536 3.335 -27.017 1.00 92.81 87 ARG A C 1
ATOM 682 O O . ARG A 1 87 ? 11.888 4.489 -27.240 1.00 92.81 87 ARG A O 1
ATOM 689 N N . GLY A 1 88 ? 12.258 2.266 -27.366 1.00 87.19 88 GLY A N 1
ATOM 690 C CA . GLY A 1 88 ? 13.571 2.341 -28.015 1.00 87.19 88 GLY A CA 1
ATOM 691 C C . GLY A 1 88 ? 14.680 2.869 -27.103 1.00 87.19 88 GLY A C 1
ATOM 692 O O . GLY A 1 88 ? 15.624 3.479 -27.602 1.00 87.19 88 GLY A O 1
ATOM 693 N N . LEU A 1 89 ? 14.519 2.684 -25.790 1.00 78.12 89 LEU A N 1
ATOM 694 C CA . LEU A 1 89 ? 15.516 2.993 -24.765 1.00 78.12 89 LEU A CA 1
ATOM 695 C C . LEU A 1 89 ? 16.345 1.759 -24.409 1.00 78.12 89 LEU A C 1
ATOM 697 O O . LEU A 1 89 ? 15.804 0.636 -24.529 1.00 78.12 89 LEU A O 1
#

Secondary structure (DSSP, 8-state):
-EE---SHHHHHHHHHHTT-GGGGT-TTTSSHHHHHHTHHHHHHHHHHHHTTS-HHHHHHHHHHTT--EE----HHHHHTSHHHHTTT-

pLDDT: mean 93.57, std 4.03, range [78.12, 97.75]

Sequence (89 aa):
LVLAVGNDGQWRRFCVAAAHPEWADDERFADNPARVRNRESLVPLVETVMRTKRTAEWKEVLAGADVPHAPVWTYADLFASPQAAARGL

Foldseek 3Di:
DDFDDDWLLLVCLVCVLLVNNVQCVPPCRVGPVSCVVCVVVVVVVVVVSVVPDDPVVVVVSCVVSVTDDDDDDDPVRVCVDPVVVVVVD

Radius of gyration: 15.12 Å; chains: 1; bounding box: 33×26×41 Å